Protein AF-A0A4Q3Z8E5-F1 (afdb_monomer)

Mean predicted aligned error: 11.91 Å

Sequence (96 aa):
MTAPLDSSFSINTMPCAEMSFGGVRATEAFKHNFSDRWAEFLRSEFPSARHIAIASGVTTRTAENWLAGSCKPSGDTVALFFLRYPEAMARFMAGT

Structure (mmCIF, N/CA/C/O backbone):
data_AF-A0A4Q3Z8E5-F1
#
_entry.id   AF-A0A4Q3Z8E5-F1
#
loop_
_atom_site.group_PDB
_atom_site.id
_atom_site.type_symbol
_atom_site.label_atom_id
_atom_site.label_alt_id
_atom_site.label_comp_id
_atom_site.label_asym_id
_atom_site.label_entity_id
_atom_site.label_seq_id
_atom_site.pdbx_PDB_ins_code
_atom_site.Cartn_x
_atom_site.Cartn_y
_atom_site.Cartn_z
_atom_site.occupancy
_atom_site.B_iso_or_equiv
_atom_site.auth_seq_id
_atom_site.auth_comp_id
_atom_site.auth_asym_id
_atom_site.auth_atom_id
_atom_site.pdbx_PDB_model_num
ATOM 1 N N . MET A 1 1 ? 34.151 -52.662 -18.607 1.00 43.97 1 MET A N 1
ATOM 2 C CA . MET A 1 1 ? 33.498 -51.420 -19.068 1.00 43.97 1 MET A CA 1
ATOM 3 C C . MET A 1 1 ? 33.156 -50.612 -17.832 1.00 43.97 1 MET A C 1
ATOM 5 O O . MET A 1 1 ? 32.189 -50.920 -17.153 1.00 43.97 1 MET A O 1
ATOM 9 N N . THR A 1 2 ? 34.024 -49.672 -17.486 1.00 40.94 2 THR A N 1
ATOM 10 C CA . THR A 1 2 ? 33.972 -48.849 -16.273 1.00 40.94 2 THR A CA 1
ATOM 11 C C . THR A 1 2 ? 34.051 -47.399 -16.736 1.00 40.94 2 THR A C 1
ATOM 13 O O . THR A 1 2 ? 35.023 -47.017 -17.381 1.00 40.94 2 THR A O 1
ATOM 16 N N . ALA A 1 3 ? 32.990 -46.629 -16.498 1.00 46.97 3 ALA A N 1
ATOM 17 C CA . ALA A 1 3 ? 32.936 -45.206 -16.817 1.00 46.97 3 ALA A CA 1
ATOM 18 C C . ALA A 1 3 ? 33.826 -44.415 -15.839 1.00 46.97 3 ALA A C 1
ATOM 20 O O . ALA A 1 3 ? 33.802 -44.725 -14.644 1.00 46.97 3 ALA A O 1
ATOM 21 N N . PRO A 1 4 ? 34.594 -43.407 -16.288 1.00 48.44 4 PRO A N 1
ATOM 22 C CA . PRO A 1 4 ? 35.273 -42.509 -15.369 1.00 48.44 4 PRO A CA 1
ATOM 23 C C . PRO A 1 4 ? 34.280 -41.471 -14.827 1.00 48.44 4 PRO A C 1
ATOM 25 O O . PRO A 1 4 ? 33.585 -40.793 -15.583 1.00 48.44 4 PRO A O 1
ATOM 28 N N . LEU A 1 5 ? 34.221 -41.366 -13.499 1.00 47.75 5 LEU A N 1
ATOM 29 C CA . LEU A 1 5 ? 33.623 -40.242 -12.786 1.00 47.75 5 LEU A CA 1
ATOM 30 C C . LEU A 1 5 ? 34.584 -39.057 -12.920 1.00 47.75 5 LEU A C 1
ATOM 32 O O . LEU A 1 5 ? 35.597 -39.006 -12.224 1.00 47.75 5 LEU A O 1
ATOM 36 N N . ASP A 1 6 ? 34.289 -38.141 -13.842 1.00 43.53 6 ASP A N 1
ATOM 37 C CA . ASP A 1 6 ? 34.986 -36.861 -13.926 1.00 43.53 6 ASP A CA 1
ATOM 38 C C . ASP A 1 6 ? 34.506 -35.954 -12.787 1.00 43.53 6 ASP A C 1
ATOM 40 O O . ASP A 1 6 ? 33.383 -35.444 -12.739 1.00 43.53 6 ASP A O 1
ATOM 44 N N . SER A 1 7 ? 35.394 -35.844 -11.815 1.00 50.06 7 SER A N 1
ATOM 45 C CA . SER A 1 7 ? 35.447 -34.841 -10.777 1.00 50.06 7 SER A CA 1
ATOM 46 C C . SER A 1 7 ? 35.790 -33.472 -11.364 1.00 50.06 7 SER A C 1
ATOM 48 O O . SER A 1 7 ? 36.962 -33.210 -11.615 1.00 50.06 7 SER A O 1
ATOM 50 N N . SER A 1 8 ? 34.802 -32.577 -11.463 1.00 45.84 8 SER A N 1
ATOM 51 C CA . SER A 1 8 ? 34.987 -31.114 -11.399 1.00 45.84 8 SER A CA 1
ATOM 52 C C . SER A 1 8 ? 33.638 -30.396 -11.273 1.00 45.84 8 SER A C 1
ATOM 54 O O . SER A 1 8 ? 33.143 -29.784 -12.217 1.00 45.84 8 SER A O 1
ATOM 56 N N . PHE A 1 9 ? 33.028 -30.423 -10.083 1.00 42.16 9 PHE A N 1
ATOM 57 C CA . PHE A 1 9 ? 32.026 -29.410 -9.736 1.00 42.16 9 PHE A CA 1
ATOM 58 C C . PHE A 1 9 ? 32.787 -28.110 -9.453 1.00 42.16 9 PHE A C 1
ATOM 60 O O . PHE A 1 9 ? 33.160 -27.809 -8.320 1.00 42.16 9 PHE A O 1
ATOM 67 N N . SER A 1 10 ? 33.113 -27.386 -10.522 1.00 42.16 10 SER A N 1
ATOM 68 C CA . SER A 1 10 ? 33.735 -26.072 -10.437 1.00 42.16 10 SER A CA 1
ATOM 69 C C . SER A 1 10 ? 32.692 -25.116 -9.862 1.00 42.16 10 SER A C 1
ATOM 71 O O . SER A 1 10 ? 31.847 -24.589 -10.587 1.00 42.16 10 SER A O 1
ATOM 73 N N . ILE A 1 11 ? 32.716 -24.912 -8.541 1.00 44.56 11 ILE A N 1
ATOM 74 C CA . ILE A 1 11 ? 32.095 -23.744 -7.912 1.00 44.56 11 ILE A CA 1
ATOM 75 C C . ILE A 1 11 ? 32.943 -22.565 -8.377 1.00 44.56 11 ILE A C 1
ATOM 77 O O . ILE A 1 11 ? 33.877 -22.140 -7.701 1.00 44.56 11 ILE A O 1
ATOM 81 N N . ASN A 1 12 ? 32.677 -22.096 -9.595 1.00 42.91 12 ASN A N 1
ATOM 82 C CA . ASN A 1 12 ? 33.236 -20.851 -10.071 1.00 42.91 12 ASN A CA 1
ATOM 83 C C . ASN A 1 12 ? 32.717 -19.771 -9.129 1.00 42.91 12 ASN A C 1
ATOM 85 O O . ASN A 1 12 ? 31.552 -19.377 -9.189 1.00 42.91 12 ASN A O 1
ATOM 89 N N . THR A 1 13 ? 33.603 -19.336 -8.238 1.00 50.66 13 THR A N 1
ATOM 90 C CA . THR A 1 13 ? 33.604 -18.021 -7.617 1.00 50.66 13 THR A CA 1
ATOM 91 C C . THR A 1 13 ? 33.139 -17.028 -8.669 1.00 50.66 13 THR A C 1
ATOM 93 O O . THR A 1 13 ? 33.875 -16.740 -9.615 1.00 50.66 13 THR A O 1
ATOM 96 N N . MET A 1 14 ? 31.894 -16.560 -8.55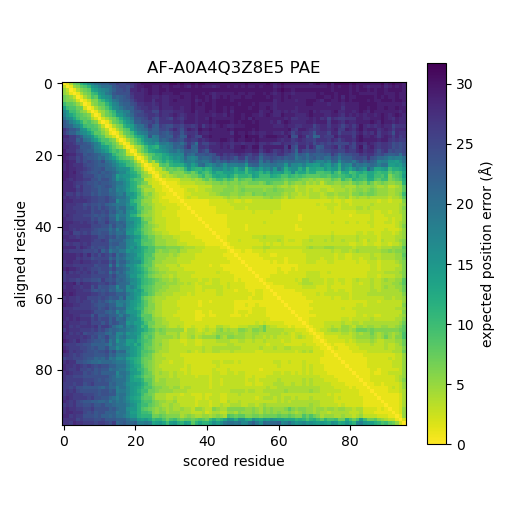9 1.00 39.47 14 MET A N 1
ATOM 97 C CA . MET A 1 14 ? 31.446 -15.465 -9.403 1.00 39.47 14 MET A CA 1
ATOM 98 C C . MET A 1 14 ? 32.392 -14.294 -9.128 1.00 39.47 14 MET A C 1
ATOM 100 O O . MET A 1 14 ? 32.507 -13.882 -7.969 1.00 39.47 14 MET A O 1
ATOM 104 N N . PRO A 1 15 ? 33.102 -13.761 -10.139 1.00 40.56 15 PRO A N 1
ATOM 105 C CA . PRO A 1 15 ? 33.756 -12.482 -9.967 1.00 40.56 15 PRO A CA 1
ATOM 106 C C . PRO A 1 15 ? 32.656 -11.478 -9.629 1.00 40.56 15 PRO A C 1
ATOM 108 O O . PRO A 1 15 ? 31.560 -11.546 -10.186 1.00 40.56 15 PRO A O 1
ATOM 111 N N . CYS A 1 16 ? 32.945 -10.602 -8.669 1.00 35.22 16 CYS A N 1
ATOM 112 C CA . CYS A 1 16 ? 32.117 -9.469 -8.279 1.00 35.22 16 CYS A CA 1
ATOM 113 C C . CYS A 1 16 ? 31.905 -8.603 -9.533 1.00 35.22 16 CYS A C 1
ATOM 115 O O . CYS A 1 16 ? 32.708 -7.720 -9.829 1.00 35.22 16 CYS A O 1
ATOM 117 N N . ALA A 1 17 ? 30.931 -8.981 -10.360 1.00 43.94 17 ALA A N 1
ATOM 118 C CA . ALA A 1 17 ? 30.739 -8.422 -11.681 1.00 43.94 17 ALA A CA 1
ATOM 119 C C . ALA A 1 17 ? 30.366 -6.955 -11.514 1.00 43.94 17 ALA A C 1
ATOM 121 O O . ALA A 1 17 ? 29.498 -6.619 -10.707 1.00 43.94 17 ALA A O 1
ATOM 122 N N . GLU A 1 18 ? 31.080 -6.115 -12.259 1.00 41.81 18 GLU A N 1
ATOM 123 C CA . GLU A 1 18 ? 30.843 -4.693 -12.465 1.00 41.81 18 GLU A CA 1
ATOM 124 C C . GLU A 1 18 ? 29.399 -4.284 -12.163 1.00 41.81 18 GLU A C 1
ATOM 126 O O . GLU A 1 18 ? 28.471 -4.529 -12.939 1.00 41.81 18 GLU A O 1
ATOM 131 N N . MET A 1 19 ? 29.208 -3.602 -11.034 1.00 40.69 19 MET A N 1
ATOM 132 C CA . MET A 1 19 ? 28.008 -2.812 -10.814 1.00 40.69 19 MET A CA 1
ATOM 133 C C . MET A 1 19 ? 28.024 -1.677 -11.837 1.00 40.69 19 MET A C 1
ATOM 135 O O . MET A 1 19 ? 28.649 -0.638 -11.633 1.00 40.69 19 MET A O 1
ATOM 139 N N . SER A 1 20 ? 27.366 -1.918 -12.971 1.00 50.34 20 SER A N 1
ATOM 140 C CA . SER A 1 20 ? 27.139 -0.937 -14.026 1.00 50.34 20 SER A CA 1
ATOM 141 C C . SER A 1 20 ? 26.688 0.392 -13.414 1.00 50.34 20 SER A C 1
ATOM 143 O O . SER A 1 20 ? 25.670 0.459 -12.718 1.00 50.34 20 SER A O 1
ATOM 145 N N . PHE A 1 21 ? 27.423 1.470 -13.699 1.00 45.56 21 PHE A N 1
ATOM 146 C CA . PHE A 1 21 ? 27.100 2.833 -13.254 1.00 45.56 21 PHE A CA 1
ATOM 147 C C . PHE A 1 21 ? 25.701 3.300 -13.714 1.00 45.56 21 PHE A C 1
ATOM 149 O O . PHE A 1 21 ? 25.147 4.243 -13.144 1.00 45.56 21 PHE A O 1
ATOM 156 N N . GLY A 1 22 ? 25.092 2.623 -14.699 1.00 49.25 22 GLY A N 1
ATOM 157 C CA . GLY A 1 22 ? 23.698 2.835 -15.103 1.00 49.25 22 GLY A CA 1
ATOM 158 C C . GLY A 1 22 ? 22.666 2.226 -14.142 1.00 49.25 22 GLY A C 1
ATOM 159 O O . GLY A 1 22 ? 21.593 2.799 -13.950 1.00 49.25 22 GLY A O 1
ATOM 160 N N . GLY A 1 23 ? 22.995 1.111 -13.480 1.00 53.25 23 GLY A N 1
ATOM 161 C CA . GLY A 1 23 ? 22.097 0.407 -12.555 1.00 53.25 23 GLY A CA 1
ATOM 162 C C . GLY A 1 23 ? 21.880 1.147 -11.234 1.00 53.25 23 GLY A C 1
ATOM 163 O O . GLY A 1 23 ? 20.779 1.130 -10.683 1.00 53.25 23 GLY A O 1
ATOM 164 N N . VAL A 1 24 ? 22.898 1.869 -10.755 1.00 57.78 24 VAL A N 1
ATOM 165 C CA . VAL A 1 24 ? 22.810 2.654 -9.511 1.00 57.78 24 VAL A CA 1
ATOM 166 C C . VAL A 1 24 ? 21.774 3.776 -9.647 1.00 57.78 24 VAL A C 1
ATOM 168 O O . VAL A 1 24 ? 20.932 3.946 -8.770 1.00 57.78 24 VAL A O 1
ATOM 171 N N . ARG A 1 25 ? 21.752 4.492 -10.780 1.00 56.72 25 ARG A N 1
ATOM 172 C CA . ARG A 1 25 ? 20.772 5.568 -11.025 1.00 56.72 25 ARG A CA 1
ATOM 173 C C . ARG A 1 25 ? 19.344 5.043 -11.175 1.00 56.72 25 ARG A C 1
ATOM 175 O O . ARG A 1 25 ? 18.424 5.650 -10.636 1.00 56.72 25 ARG A O 1
ATOM 182 N N . ALA A 1 26 ? 19.161 3.909 -11.854 1.00 64.31 26 ALA A N 1
ATOM 183 C CA . ALA A 1 26 ? 17.856 3.256 -11.966 1.00 64.31 26 ALA A CA 1
ATOM 184 C C . ALA A 1 26 ? 17.336 2.773 -10.598 1.00 64.31 26 ALA A C 1
ATOM 186 O O . ALA A 1 26 ? 16.152 2.916 -10.297 1.00 64.31 26 ALA A O 1
ATOM 187 N N . THR A 1 27 ? 18.231 2.269 -9.743 1.00 72.56 27 THR A N 1
ATOM 188 C CA . THR A 1 27 ? 17.906 1.819 -8.381 1.00 72.56 27 THR A CA 1
ATOM 189 C C . THR A 1 27 ? 17.451 2.979 -7.496 1.00 72.56 27 THR A C 1
ATOM 191 O O . THR A 1 27 ? 16.443 2.864 -6.801 1.00 72.56 27 THR A O 1
ATOM 194 N N . GLU A 1 28 ? 18.156 4.111 -7.532 1.00 77.19 28 GLU A N 1
ATOM 195 C CA . GLU A 1 28 ? 17.781 5.291 -6.745 1.00 77.19 28 GLU A CA 1
ATOM 196 C C . GLU A 1 28 ? 16.497 5.949 -7.264 1.00 77.19 28 GLU A C 1
ATOM 198 O O . GLU A 1 28 ? 15.632 6.302 -6.465 1.00 77.19 28 GLU A O 1
ATOM 203 N N . ALA A 1 29 ? 16.303 6.021 -8.585 1.00 76.25 29 ALA A N 1
ATOM 204 C CA . ALA A 1 29 ? 15.053 6.509 -9.170 1.00 76.25 29 ALA A CA 1
ATOM 205 C C . ALA A 1 29 ? 13.853 5.628 -8.783 1.00 76.25 29 ALA A C 1
ATOM 207 O O . ALA A 1 29 ? 12.787 6.137 -8.436 1.00 76.25 29 ALA A O 1
ATOM 208 N N . PHE A 1 30 ? 14.030 4.303 -8.784 1.00 78.19 30 PHE A N 1
ATOM 209 C CA . PHE A 1 30 ? 12.997 3.380 -8.323 1.00 78.19 30 PHE A CA 1
ATOM 210 C C . PHE A 1 30 ? 12.672 3.597 -6.843 1.00 78.19 30 PHE A C 1
ATOM 212 O O . PHE A 1 30 ? 11.503 3.738 -6.497 1.00 78.19 30 PHE A O 1
ATOM 219 N N . LYS A 1 31 ? 13.689 3.675 -5.974 1.00 81.88 31 LYS A N 1
ATOM 220 C CA . LYS A 1 31 ? 13.497 3.926 -4.535 1.00 81.88 31 LYS A CA 1
ATOM 221 C C . LYS A 1 31 ? 12.790 5.253 -4.270 1.00 81.88 31 LYS A C 1
ATOM 223 O O . LYS A 1 31 ? 11.932 5.296 -3.393 1.00 81.88 31 LYS A O 1
ATOM 228 N N . HIS A 1 32 ? 13.149 6.297 -5.014 1.00 83.88 32 HIS A N 1
ATOM 229 C CA . HIS A 1 32 ? 12.556 7.625 -4.891 1.00 83.88 32 HIS A CA 1
ATOM 230 C C . HIS A 1 32 ? 11.071 7.618 -5.275 1.00 83.88 32 HIS A C 1
ATOM 232 O O . HIS A 1 32 ? 10.249 8.167 -4.554 1.00 83.88 32 HIS A O 1
ATOM 238 N N . ASN A 1 33 ? 10.716 6.937 -6.366 1.00 84.19 33 ASN A N 1
ATOM 239 C CA . ASN A 1 33 ? 9.349 6.947 -6.897 1.00 84.19 33 ASN A CA 1
ATOM 240 C C . ASN A 1 33 ? 8.463 5.826 -6.329 1.00 84.19 33 ASN A C 1
ATOM 242 O O . ASN A 1 33 ? 7.287 5.725 -6.676 1.00 84.19 33 ASN A O 1
ATOM 246 N N . PHE A 1 34 ? 9.014 4.944 -5.490 1.00 87.25 34 PHE A N 1
ATOM 247 C CA . PHE A 1 34 ? 8.305 3.762 -5.007 1.00 87.25 34 PHE A CA 1
ATOM 248 C C . PHE A 1 34 ? 7.072 4.119 -4.177 1.00 87.25 34 PHE A C 1
ATOM 250 O O . PHE A 1 34 ? 6.028 3.502 -4.361 1.00 87.25 34 PHE A O 1
ATOM 257 N N . S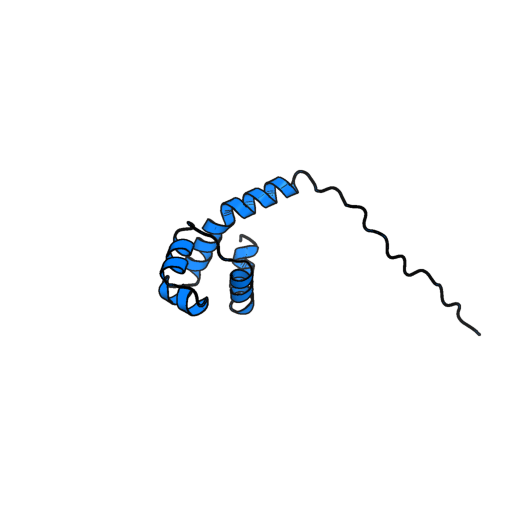ER A 1 35 ? 7.172 5.100 -3.275 1.00 88.31 35 SER A N 1
ATOM 258 C CA . SER A 1 35 ? 6.046 5.511 -2.425 1.00 88.31 35 SER A CA 1
ATOM 259 C C . SER A 1 35 ? 4.882 6.063 -3.241 1.00 88.31 35 SER A C 1
ATOM 261 O O . SER A 1 35 ? 3.734 5.722 -2.965 1.00 88.31 35 SER A O 1
ATOM 263 N N . ASP A 1 36 ? 5.175 6.849 -4.274 1.00 88.69 36 ASP A N 1
ATOM 264 C CA . ASP A 1 36 ? 4.157 7.450 -5.134 1.00 88.69 36 ASP A CA 1
ATOM 265 C C . ASP A 1 36 ? 3.474 6.394 -6.000 1.00 88.69 36 ASP A C 1
ATOM 267 O O . ASP A 1 36 ? 2.244 6.322 -6.042 1.00 88.69 36 ASP A O 1
ATOM 271 N N . ARG A 1 37 ? 4.260 5.500 -6.612 1.00 88.06 37 ARG A N 1
ATOM 272 C CA . ARG A 1 37 ? 3.720 4.370 -7.382 1.00 88.06 37 ARG A CA 1
ATOM 273 C C . ARG A 1 37 ? 2.917 3.421 -6.495 1.00 88.06 37 ARG A C 1
ATOM 275 O O . ARG A 1 37 ? 1.907 2.875 -6.925 1.00 88.06 37 ARG A O 1
ATOM 282 N N . TRP A 1 38 ? 3.362 3.204 -5.258 1.00 91.25 38 TRP A N 1
ATOM 283 C CA . TRP A 1 38 ? 2.640 2.377 -4.295 1.00 91.25 38 TRP A CA 1
ATOM 284 C C . TRP A 1 38 ? 1.298 3.009 -3.927 1.00 91.25 38 TRP A C 1
ATOM 286 O O . TRP A 1 38 ? 0.277 2.324 -3.902 1.00 91.25 38 TRP A O 1
ATOM 296 N N . ALA A 1 39 ? 1.276 4.324 -3.702 1.00 91.31 39 ALA A N 1
ATOM 297 C CA . ALA A 1 39 ? 0.044 5.064 -3.467 1.00 91.31 39 ALA A CA 1
ATOM 298 C C . ALA A 1 39 ? -0.916 4.955 -4.661 1.00 91.31 39 ALA A C 1
ATOM 300 O O . ALA A 1 39 ? -2.115 4.771 -4.469 1.00 91.31 39 ALA A O 1
ATOM 301 N N . GLU A 1 40 ? -0.403 5.041 -5.888 1.00 90.19 40 GLU A N 1
ATOM 302 C CA . GLU A 1 40 ? -1.190 4.885 -7.113 1.00 90.19 40 GLU A CA 1
ATOM 303 C C . GLU A 1 40 ? -1.802 3.484 -7.241 1.00 90.19 40 GLU A C 1
ATOM 305 O O . GLU A 1 40 ? -3.017 3.375 -7.402 1.00 90.19 40 GLU A O 1
ATOM 310 N N . PHE A 1 41 ? -1.005 2.430 -7.043 1.00 91.12 41 PHE A N 1
ATOM 311 C CA . PHE A 1 41 ? -1.487 1.044 -6.985 1.00 91.12 41 PHE A CA 1
ATOM 312 C C . PHE A 1 41 ? -2.604 0.865 -5.947 1.00 91.12 41 PHE A C 1
ATOM 314 O O . PHE A 1 41 ? -3.644 0.262 -6.215 1.00 91.12 41 PHE A O 1
ATOM 321 N N . LEU A 1 42 ? -2.420 1.423 -4.750 1.00 92.44 42 LEU A N 1
ATOM 322 C CA . LEU A 1 42 ? -3.426 1.322 -3.700 1.00 92.44 42 LEU A CA 1
ATOM 323 C C . LEU A 1 42 ? -4.725 2.050 -4.065 1.00 92.44 42 LEU A C 1
ATOM 325 O O . LEU A 1 42 ? -5.799 1.567 -3.715 1.00 92.44 42 LEU A O 1
ATOM 329 N N . ARG A 1 43 ? -4.648 3.184 -4.772 1.00 91.38 43 ARG A N 1
ATOM 330 C CA . ARG A 1 43 ? -5.833 3.920 -5.241 1.00 91.38 43 ARG A CA 1
ATOM 331 C C . ARG A 1 43 ? -6.558 3.204 -6.379 1.00 91.38 43 ARG A C 1
ATOM 333 O O . ARG A 1 43 ? -7.772 3.357 -6.479 1.00 91.38 43 ARG A O 1
ATOM 340 N N . SER A 1 44 ? -5.850 2.454 -7.227 1.00 90.38 44 SER A N 1
ATOM 341 C CA . SER A 1 44 ? -6.479 1.717 -8.329 1.00 90.38 44 SER A CA 1
ATOM 342 C C . SER A 1 44 ? -7.166 0.437 -7.862 1.00 90.38 44 SER A C 1
ATOM 344 O O . SER A 1 44 ? -8.218 0.086 -8.387 1.00 90.38 44 SER A O 1
ATOM 346 N N . GLU A 1 45 ? -6.587 -0.259 -6.882 1.00 90.12 45 GLU A N 1
ATOM 347 C CA . GLU A 1 45 ? -7.076 -1.575 -6.452 1.00 90.12 45 GLU A CA 1
ATOM 348 C C . GLU A 1 45 ? -7.997 -1.508 -5.220 1.00 90.12 45 GLU A C 1
ATOM 350 O O . GLU A 1 45 ? -8.803 -2.415 -5.007 1.00 90.12 45 GLU A O 1
ATOM 355 N N . PHE A 1 46 ? -7.922 -0.446 -4.403 1.00 92.00 46 PHE A N 1
ATOM 356 C CA . PHE A 1 46 ? -8.706 -0.343 -3.169 1.00 92.00 46 PHE A CA 1
ATOM 357 C C . PHE A 1 46 ? -9.573 0.920 -3.108 1.00 92.00 46 PHE A C 1
ATOM 359 O O . PHE A 1 46 ? -9.096 2.026 -3.352 1.00 92.00 46 PHE A O 1
ATOM 366 N N . PRO A 1 47 ? -10.833 0.798 -2.653 1.00 90.00 47 PRO A N 1
ATOM 367 C CA . PRO A 1 47 ? -11.756 1.929 -2.599 1.00 90.00 47 PRO A CA 1
ATOM 368 C C . PRO A 1 47 ? -11.489 2.889 -1.429 1.00 90.00 47 PRO A C 1
ATOM 370 O O . PRO A 1 47 ? -11.971 4.019 -1.443 1.00 90.00 47 PRO A O 1
ATOM 373 N N . SER A 1 48 ? -10.785 2.458 -0.372 1.00 92.88 48 SER A N 1
ATOM 374 C CA . SER A 1 48 ? -10.486 3.324 0.778 1.00 92.88 48 SER A CA 1
ATOM 375 C C . SER A 1 48 ? -9.325 2.834 1.647 1.00 92.88 48 SER A C 1
ATOM 377 O O . SER A 1 48 ? -9.026 1.640 1.705 1.00 92.88 48 SER A O 1
ATOM 379 N N . ALA A 1 49 ? -8.739 3.756 2.425 1.00 91.88 49 ALA A N 1
ATOM 380 C CA . ALA A 1 49 ? -7.693 3.470 3.417 1.00 91.88 49 ALA A CA 1
ATOM 381 C C . ALA A 1 49 ? -8.092 2.373 4.415 1.00 91.88 49 ALA A C 1
ATOM 383 O O . ALA A 1 49 ? -7.269 1.563 4.835 1.00 91.88 49 ALA A O 1
ATOM 384 N N . ARG A 1 50 ? -9.380 2.307 4.768 1.00 94.75 50 ARG A N 1
ATOM 385 C CA . ARG A 1 50 ? -9.912 1.280 5.668 1.00 94.75 50 ARG A CA 1
ATOM 386 C C . ARG A 1 50 ? -9.808 -0.120 5.061 1.00 94.75 50 ARG A C 1
ATOM 388 O O . ARG A 1 50 ? -9.424 -1.045 5.767 1.00 94.75 50 ARG A O 1
ATOM 395 N N . HIS A 1 51 ? -10.112 -0.277 3.772 1.00 93.38 51 HIS A N 1
ATOM 396 C CA . HIS A 1 51 ? -9.957 -1.567 3.092 1.00 93.38 51 HIS A CA 1
ATOM 397 C C . HIS A 1 51 ? -8.488 -1.976 3.005 1.00 93.38 51 HIS A C 1
ATOM 399 O O . HIS A 1 51 ? -8.169 -3.138 3.235 1.00 93.38 51 HIS A O 1
ATOM 405 N N . ILE A 1 52 ? -7.591 -1.017 2.769 1.00 93.00 52 ILE A N 1
ATOM 406 C CA . ILE A 1 52 ? -6.142 -1.254 2.754 1.00 93.00 52 ILE A CA 1
ATOM 407 C C . ILE A 1 52 ? -5.660 -1.713 4.134 1.00 93.00 52 ILE A C 1
ATOM 409 O O . ILE A 1 52 ? -4.917 -2.687 4.229 1.00 93.00 52 ILE A O 1
ATOM 413 N N . ALA A 1 53 ? -6.119 -1.066 5.207 1.00 93.75 53 ALA A N 1
ATOM 414 C CA . ALA A 1 53 ? -5.790 -1.442 6.579 1.00 93.75 53 ALA A CA 1
ATOM 415 C C . ALA A 1 53 ? -6.256 -2.867 6.913 1.00 93.75 53 ALA A C 1
ATOM 417 O O . ALA A 1 53 ? -5.478 -3.661 7.431 1.00 93.75 53 ALA A O 1
ATOM 418 N N . ILE A 1 54 ? -7.482 -3.231 6.528 1.00 93.00 54 ILE A N 1
ATOM 419 C CA . ILE A 1 54 ? -8.008 -4.594 6.707 1.00 93.00 54 ILE A CA 1
ATOM 420 C C . ILE A 1 54 ? -7.202 -5.607 5.882 1.00 93.00 54 ILE A C 1
ATOM 422 O O . ILE A 1 54 ? -6.834 -6.666 6.388 1.00 93.00 54 ILE A O 1
ATOM 426 N N . ALA A 1 55 ? -6.894 -5.287 4.623 1.00 90.38 55 ALA A N 1
ATOM 427 C CA . ALA A 1 55 ? -6.147 -6.175 3.740 1.00 90.38 55 ALA A CA 1
ATOM 428 C C . ALA A 1 55 ? -4.707 -6.403 4.226 1.00 90.38 55 ALA A C 1
ATOM 430 O O . ALA A 1 55 ? -4.195 -7.513 4.122 1.00 90.38 55 ALA A O 1
ATOM 431 N N . SER A 1 56 ? -4.059 -5.380 4.774 1.00 87.62 56 SER A N 1
ATOM 432 C CA . SER A 1 56 ? -2.652 -5.436 5.194 1.00 87.62 56 SER A CA 1
ATOM 433 C C . SER A 1 56 ? -2.441 -5.741 6.679 1.00 87.62 56 SER A C 1
ATOM 435 O O . SER A 1 56 ? -1.333 -6.088 7.071 1.00 87.62 56 SER A O 1
ATOM 437 N N . GLY A 1 57 ? -3.482 -5.625 7.508 1.00 91.94 57 GLY A N 1
ATOM 438 C CA . GLY A 1 57 ? -3.394 -5.788 8.961 1.00 91.94 57 GLY A CA 1
ATOM 439 C C . GLY A 1 57 ? -2.770 -4.595 9.696 1.00 91.94 57 GLY A C 1
ATOM 440 O O . GLY A 1 57 ? -2.469 -4.705 10.883 1.00 91.94 57 GLY A O 1
ATOM 441 N N . VAL A 1 58 ? -2.563 -3.459 9.020 1.00 92.50 58 VAL A N 1
ATOM 442 C CA . VAL A 1 58 ? -2.013 -2.234 9.625 1.00 92.50 58 VAL A CA 1
ATOM 443 C C . VAL A 1 58 ? -3.115 -1.296 10.119 1.00 92.50 58 VAL A C 1
ATOM 445 O O . VAL A 1 58 ? -4.303 -1.501 9.878 1.00 92.50 58 VAL A O 1
ATOM 448 N N . THR A 1 59 ? -2.728 -0.221 10.807 1.00 94.56 59 THR A N 1
ATOM 449 C CA . THR A 1 59 ? -3.685 0.808 11.237 1.00 94.56 59 THR A CA 1
ATOM 450 C C . THR A 1 59 ? -4.205 1.629 10.054 1.00 94.56 59 THR A C 1
ATOM 452 O O . THR A 1 59 ? -3.481 1.867 9.086 1.00 94.56 59 THR A O 1
ATOM 455 N N . THR A 1 60 ? -5.429 2.157 10.158 1.00 93.00 60 THR A N 1
ATOM 456 C CA . THR A 1 60 ? -5.995 3.059 9.136 1.00 93.00 60 THR A CA 1
ATOM 457 C C . THR A 1 60 ? -5.087 4.254 8.854 1.00 93.00 60 THR A C 1
ATOM 459 O O . THR A 1 60 ? -4.905 4.612 7.698 1.00 93.00 60 THR A O 1
ATOM 462 N N . ARG A 1 61 ? -4.436 4.815 9.881 1.00 92.50 61 ARG A N 1
ATOM 463 C CA . ARG A 1 61 ? -3.512 5.942 9.707 1.00 92.50 61 ARG A CA 1
ATOM 464 C C . ARG A 1 61 ? -2.268 5.567 8.903 1.00 92.50 61 ARG A C 1
ATOM 466 O O . ARG A 1 61 ? -1.794 6.356 8.094 1.00 92.50 61 ARG A O 1
ATOM 473 N N . THR A 1 62 ? -1.738 4.360 9.093 1.00 93.44 62 THR A N 1
ATOM 474 C CA . THR A 1 62 ? -0.632 3.855 8.267 1.00 93.44 62 THR A CA 1
ATOM 475 C C . THR A 1 62 ? -1.067 3.717 6.808 1.00 93.44 62 THR A C 1
ATOM 477 O O . THR A 1 62 ? -0.339 4.142 5.916 1.00 93.44 62 THR A O 1
ATOM 480 N N . ALA A 1 63 ? -2.273 3.199 6.565 1.00 92.94 63 ALA A N 1
ATOM 481 C CA . ALA A 1 63 ? -2.829 3.094 5.219 1.00 92.94 63 ALA A CA 1
ATOM 482 C C . ALA A 1 63 ? -3.083 4.469 4.568 1.00 92.94 63 ALA A C 1
ATOM 484 O O . ALA A 1 63 ? -2.816 4.641 3.381 1.00 92.94 63 ALA A O 1
ATOM 485 N N . GLU A 1 64 ? -3.543 5.463 5.332 1.00 93.88 64 GLU A N 1
ATOM 486 C CA . GLU A 1 64 ? -3.672 6.855 4.873 1.00 93.88 64 GLU A CA 1
ATOM 487 C C . GLU A 1 64 ? -2.315 7.447 4.484 1.00 93.88 64 GLU A C 1
ATOM 489 O O . GLU A 1 64 ? -2.190 8.054 3.423 1.00 93.88 64 GLU A O 1
ATOM 494 N N . ASN A 1 65 ? -1.275 7.213 5.289 1.00 93.12 65 ASN A N 1
ATOM 495 C CA . ASN A 1 65 ? 0.075 7.675 4.972 1.00 93.12 65 ASN A CA 1
ATOM 496 C C . ASN A 1 65 ? 0.631 7.016 3.697 1.00 93.12 65 ASN A C 1
ATOM 498 O O . ASN A 1 65 ? 1.326 7.682 2.928 1.00 93.12 65 ASN A O 1
ATOM 502 N N . TRP A 1 66 ? 0.316 5.738 3.449 1.00 93.62 66 TRP A N 1
ATOM 503 C CA . TRP A 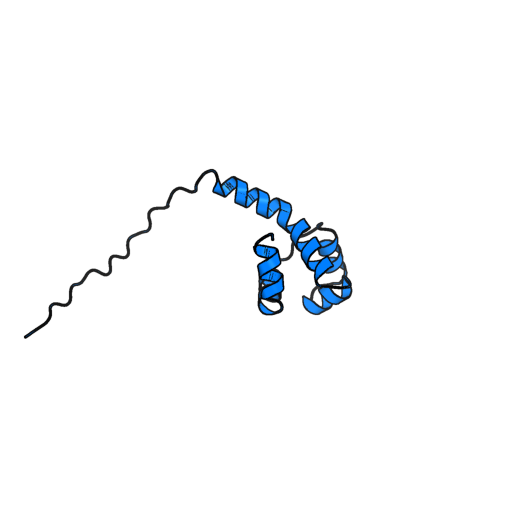1 66 ? 0.667 5.062 2.193 1.00 93.62 66 TRP A CA 1
ATOM 504 C C . TRP A 1 66 ? -0.079 5.655 1.004 1.00 93.62 66 TRP A C 1
ATOM 506 O O . TRP A 1 66 ? 0.535 5.922 -0.021 1.00 93.62 66 TRP A O 1
ATOM 516 N N . LEU A 1 67 ? -1.378 5.927 1.146 1.00 92.19 67 LEU A N 1
ATOM 517 C CA . LEU A 1 67 ? -2.164 6.600 0.111 1.00 92.19 67 LEU A CA 1
ATOM 518 C C . LEU A 1 67 ? -1.702 8.032 -0.152 1.00 92.19 67 LEU A C 1
ATOM 520 O O . LEU A 1 67 ? -1.904 8.532 -1.251 1.00 92.19 67 LEU A O 1
ATOM 524 N N . ALA A 1 68 ? -1.107 8.705 0.826 1.00 89.12 68 ALA A N 1
ATOM 525 C CA . ALA A 1 68 ? -0.511 10.023 0.650 1.00 89.12 68 ALA A CA 1
ATOM 526 C C . ALA A 1 68 ? 0.915 9.969 0.067 1.00 89.12 68 ALA A C 1
ATOM 528 O O . ALA A 1 68 ? 1.500 11.021 -0.165 1.00 89.12 68 ALA A O 1
ATOM 529 N N . GLY A 1 69 ? 1.501 8.778 -0.117 1.00 88.75 69 GLY A N 1
ATOM 530 C CA . GLY A 1 69 ? 2.904 8.618 -0.524 1.00 88.75 69 GLY A CA 1
ATOM 531 C C . GLY A 1 69 ? 3.915 9.069 0.542 1.00 88.75 69 GLY A C 1
ATOM 532 O O . GLY A 1 69 ? 5.112 9.119 0.283 1.00 88.75 69 GLY A O 1
ATOM 533 N N . SER A 1 70 ? 3.461 9.387 1.760 1.00 86.81 70 SER A N 1
ATOM 534 C 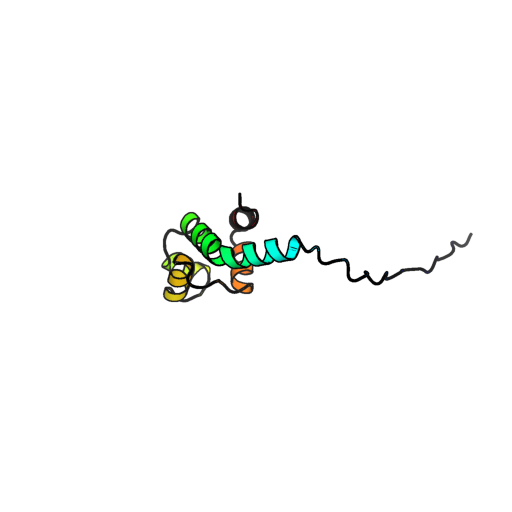CA . SER A 1 70 ? 4.300 9.962 2.823 1.00 86.81 70 SER A CA 1
ATOM 535 C C . SER A 1 70 ? 5.215 8.935 3.489 1.00 86.81 70 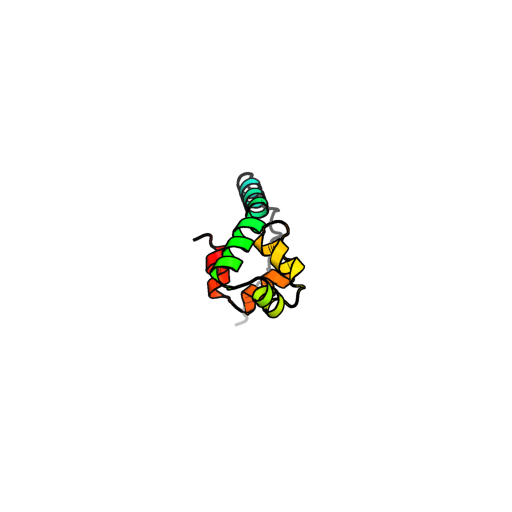SER A C 1
ATOM 537 O O . SER A 1 70 ? 6.266 9.287 4.021 1.00 86.81 70 SER A O 1
ATOM 539 N N . CYS A 1 71 ? 4.826 7.659 3.488 1.00 85.69 71 CYS A N 1
ATOM 540 C CA . CYS A 1 71 ? 5.695 6.572 3.917 1.00 85.69 71 CYS A CA 1
ATOM 541 C C . CYS A 1 71 ? 5.537 5.348 3.016 1.00 85.69 71 CYS A C 1
ATOM 543 O O . CYS A 1 71 ? 4.513 5.154 2.362 1.00 85.69 71 CYS A O 1
ATOM 545 N N . LYS A 1 72 ? 6.578 4.516 2.986 1.00 84.25 72 LYS A N 1
ATOM 546 C CA . LYS A 1 72 ? 6.602 3.273 2.214 1.00 84.25 72 LYS A CA 1
ATOM 547 C C . LYS A 1 72 ? 6.195 2.071 3.076 1.00 84.25 72 LYS A C 1
ATOM 549 O O . LYS A 1 72 ? 6.486 2.069 4.277 1.00 84.25 72 LYS A O 1
ATOM 554 N N . PRO A 1 73 ? 5.562 1.044 2.487 1.00 89.75 73 PRO A N 1
ATOM 555 C CA . PRO A 1 73 ? 5.364 -0.237 3.149 1.00 89.75 73 PRO A CA 1
ATOM 556 C C . PRO A 1 73 ? 6.708 -0.928 3.404 1.00 89.75 73 PRO A C 1
ATOM 558 O O . PRO A 1 73 ? 7.725 -0.650 2.757 1.00 89.75 73 PRO A O 1
ATOM 561 N N . SER A 1 74 ? 6.699 -1.857 4.350 1.00 90.25 74 SER A N 1
ATOM 562 C CA . SER A 1 74 ? 7.810 -2.769 4.588 1.00 90.25 74 SER A CA 1
ATOM 563 C C . SER A 1 74 ? 7.829 -3.899 3.546 1.00 90.25 74 SER A C 1
ATOM 565 O O . SER A 1 74 ? 6.823 -4.178 2.891 1.00 90.25 74 SER A O 1
ATOM 567 N N . GLY A 1 75 ? 8.979 -4.555 3.364 1.00 88.44 75 GLY A N 1
ATOM 568 C CA . GLY A 1 75 ? 9.140 -5.597 2.339 1.00 88.44 75 GLY A CA 1
ATOM 569 C C . GLY A 1 75 ? 8.233 -6.816 2.547 1.00 88.44 75 GLY A C 1
ATOM 570 O O . GLY A 1 75 ? 7.709 -7.363 1.583 1.00 88.44 75 GLY A O 1
ATOM 571 N N . ASP A 1 76 ? 7.984 -7.193 3.799 1.00 92.19 76 ASP A N 1
ATOM 572 C CA . ASP A 1 76 ? 7.021 -8.224 4.205 1.00 92.19 76 ASP A CA 1
ATOM 573 C C . ASP A 1 76 ? 5.581 -7.853 3.827 1.00 92.19 76 ASP A C 1
ATOM 575 O O . ASP A 1 76 ? 4.849 -8.692 3.304 1.00 92.19 76 ASP A O 1
ATOM 579 N N . THR A 1 77 ? 5.195 -6.583 3.990 1.00 92.56 77 THR A N 1
ATOM 580 C CA . THR A 1 77 ? 3.893 -6.097 3.515 1.00 92.56 77 THR A CA 1
ATOM 581 C C . THR A 1 77 ? 3.811 -6.212 1.994 1.00 92.56 77 THR A C 1
ATOM 583 O O . THR A 1 77 ? 2.833 -6.733 1.468 1.00 92.56 77 THR A O 1
ATOM 586 N N . VAL A 1 78 ? 4.840 -5.774 1.264 1.00 91.38 78 VAL A N 1
ATOM 587 C CA . VAL A 1 78 ? 4.854 -5.872 -0.207 1.00 91.38 78 VAL A CA 1
ATOM 588 C C . VAL A 1 78 ? 4.738 -7.333 -0.659 1.00 91.38 78 VAL A C 1
ATOM 590 O O . VAL A 1 78 ? 3.956 -7.635 -1.561 1.00 91.38 78 VAL A O 1
ATOM 593 N N . ALA A 1 79 ? 5.442 -8.255 0.005 1.00 92.38 79 ALA A N 1
ATOM 594 C CA . ALA A 1 79 ? 5.342 -9.688 -0.262 1.00 92.38 79 ALA A CA 1
ATOM 595 C C . ALA A 1 79 ? 3.932 -10.237 0.019 1.00 92.38 79 ALA A C 1
ATOM 597 O O . ALA A 1 79 ? 3.409 -11.013 -0.779 1.00 92.38 79 ALA A O 1
ATOM 598 N N . LEU A 1 80 ? 3.274 -9.796 1.097 1.00 92.81 80 LEU A N 1
ATOM 599 C CA . LEU A 1 80 ? 1.885 -10.165 1.389 1.00 92.81 80 LEU A CA 1
ATOM 600 C C . LEU A 1 80 ? 0.935 -9.755 0.254 1.00 92.81 80 LEU A C 1
ATOM 602 O O . LEU A 1 80 ? 0.089 -10.553 -0.153 1.00 92.81 80 LEU A O 1
ATOM 606 N N . PHE A 1 81 ? 1.072 -8.535 -0.273 1.00 91.50 81 PHE A N 1
ATOM 607 C CA . PHE A 1 81 ? 0.259 -8.087 -1.410 1.00 91.50 81 PHE A CA 1
ATOM 608 C C . PHE 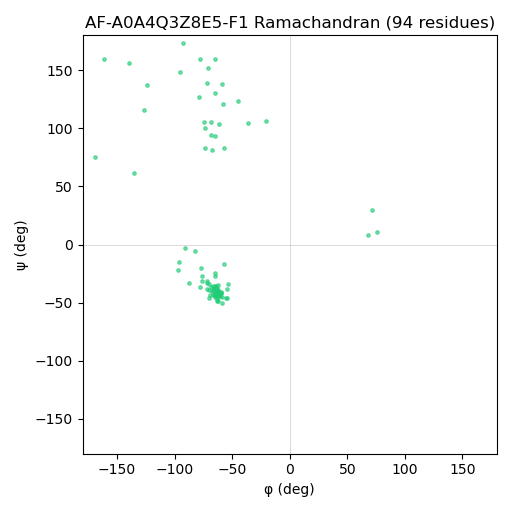A 1 81 ? 0.582 -8.861 -2.684 1.00 91.50 81 PHE A C 1
ATOM 610 O O . PHE A 1 81 ? -0.337 -9.176 -3.431 1.00 91.50 81 PHE A O 1
ATOM 617 N N . PHE A 1 82 ? 1.845 -9.229 -2.907 1.00 91.94 82 PHE A N 1
ATOM 618 C CA . PHE A 1 82 ? 2.227 -10.073 -4.039 1.00 91.94 82 PHE A CA 1
ATOM 619 C C . PHE A 1 82 ? 1.566 -11.457 -3.973 1.00 91.94 82 PHE A C 1
ATOM 621 O O . PHE A 1 82 ? 1.094 -11.965 -4.985 1.00 91.94 82 PHE A O 1
ATOM 628 N N . LEU A 1 83 ? 1.467 -12.045 -2.778 1.00 92.44 83 LEU A N 1
ATOM 629 C CA . LEU A 1 83 ? 0.802 -13.335 -2.578 1.00 92.44 83 LEU A CA 1
ATOM 630 C C . LEU A 1 83 ? -0.722 -13.257 -2.742 1.00 92.44 83 LEU A C 1
ATOM 632 O O . LEU A 1 83 ? -1.335 -14.220 -3.194 1.00 92.44 83 LEU A O 1
ATOM 636 N N . ARG A 1 84 ? -1.343 -12.135 -2.359 1.00 91.00 84 ARG A N 1
ATOM 637 C CA . ARG A 1 84 ? -2.805 -11.966 -2.427 1.00 91.00 84 ARG A CA 1
ATOM 638 C C . ARG A 1 84 ? -3.303 -11.450 -3.776 1.00 91.00 84 ARG A C 1
ATOM 640 O O . ARG A 1 84 ? -4.399 -11.817 -4.184 1.00 91.00 84 ARG A O 1
ATOM 647 N N . TYR A 1 85 ? -2.516 -10.614 -4.447 1.00 89.81 85 TYR A N 1
ATOM 648 C CA . TYR A 1 85 ? -2.884 -9.917 -5.682 1.00 89.81 85 TYR A CA 1
ATOM 649 C C . TYR A 1 85 ? -1.739 -9.989 -6.708 1.00 89.81 85 TYR A C 1
ATOM 651 O O . TYR A 1 85 ? -1.190 -8.954 -7.098 1.00 89.81 85 TYR A O 1
ATOM 659 N N . PRO A 1 86 ? -1.345 -11.199 -7.149 1.00 89.50 86 PRO A N 1
ATOM 660 C CA . PRO A 1 86 ? -0.131 -11.391 -7.942 1.00 89.50 86 PRO A CA 1
ATOM 661 C C . PRO A 1 86 ? -0.163 -10.631 -9.271 1.00 89.50 86 PRO A C 1
ATOM 663 O O . PRO A 1 86 ? 0.820 -9.994 -9.636 1.00 89.50 86 PRO A O 1
ATOM 666 N N . GLU A 1 87 ? -1.298 -10.625 -9.973 1.00 89.12 87 GLU A N 1
ATOM 667 C CA . GLU A 1 87 ? -1.430 -9.947 -11.269 1.00 89.12 87 GLU A CA 1
ATOM 668 C C . GLU A 1 87 ? -1.385 -8.420 -11.142 1.00 89.12 87 GLU A C 1
ATOM 670 O O . GLU A 1 87 ? -0.706 -7.744 -11.916 1.00 89.12 87 GLU A O 1
ATOM 675 N N . ALA A 1 88 ? -2.078 -7.861 -10.147 1.00 87.62 88 ALA A N 1
ATOM 676 C CA . ALA A 1 88 ? -2.078 -6.423 -9.901 1.00 87.62 88 ALA A CA 1
ATOM 677 C C . ALA A 1 88 ? -0.692 -5.934 -9.456 1.00 87.62 88 ALA A C 1
ATOM 679 O O . ALA A 1 88 ? -0.204 -4.910 -9.938 1.00 87.62 88 ALA A O 1
ATOM 680 N N . MET A 1 89 ? -0.011 -6.713 -8.611 1.00 88.81 89 MET A N 1
ATOM 681 C CA . MET A 1 89 ? 1.361 -6.421 -8.205 1.00 88.81 89 MET A CA 1
ATOM 682 C C . MET A 1 89 ? 2.365 -6.571 -9.344 1.00 88.81 89 MET A C 1
ATOM 684 O O . MET A 1 89 ? 3.299 -5.776 -9.423 1.00 88.81 89 MET A O 1
ATOM 688 N N . ALA A 1 90 ? 2.182 -7.540 -10.242 1.00 88.25 90 ALA A N 1
ATOM 689 C CA . ALA A 1 90 ? 3.023 -7.674 -11.426 1.00 88.25 90 ALA A CA 1
ATOM 690 C C . ALA A 1 90 ? 2.910 -6.436 -12.330 1.00 88.25 90 ALA A C 1
ATOM 692 O O . ALA A 1 90 ? 3.943 -5.899 -12.729 1.00 88.25 90 ALA A O 1
ATOM 693 N N . ARG A 1 91 ? 1.689 -5.928 -12.573 1.00 84.12 91 ARG A N 1
ATOM 694 C CA . ARG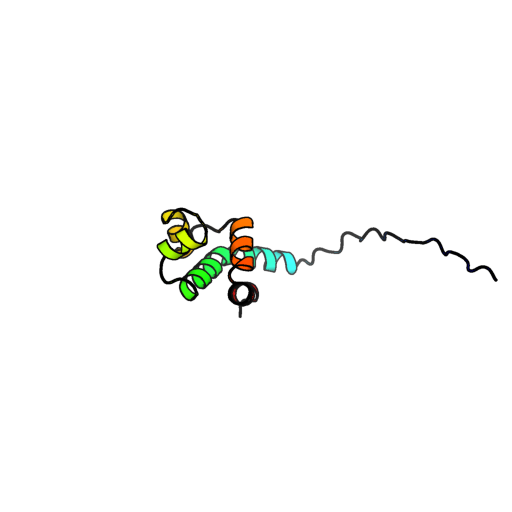 A 1 91 ? 1.459 -4.666 -13.308 1.00 84.12 91 ARG A CA 1
ATOM 695 C C . ARG A 1 91 ? 2.143 -3.482 -12.620 1.00 84.12 91 ARG A C 1
ATOM 697 O O . ARG A 1 91 ? 2.943 -2.778 -13.237 1.00 84.12 91 ARG A O 1
ATOM 704 N N . PHE A 1 92 ? 1.921 -3.330 -11.312 1.00 83.88 92 PHE A N 1
ATOM 705 C CA . PHE A 1 92 ? 2.567 -2.292 -10.506 1.00 83.88 92 PHE A CA 1
ATOM 706 C C . PHE A 1 92 ? 4.098 -2.348 -10.600 1.00 83.88 92 PHE A C 1
ATOM 708 O O . PHE A 1 92 ? 4.726 -1.310 -10.805 1.00 83.88 92 PHE A O 1
ATOM 715 N N . MET A 1 93 ? 4.707 -3.533 -10.484 1.00 81.12 93 MET A N 1
ATOM 716 C CA . MET A 1 93 ? 6.166 -3.705 -10.512 1.00 81.12 93 MET A CA 1
ATOM 717 C C . MET A 1 93 ? 6.749 -3.492 -11.913 1.00 81.12 93 MET A C 1
ATOM 719 O O . MET A 1 93 ? 7.805 -2.869 -12.035 1.00 81.12 93 MET A O 1
ATOM 723 N N . ALA A 1 94 ? 6.050 -3.943 -12.959 1.00 80.56 94 ALA A N 1
ATOM 724 C CA . ALA A 1 94 ? 6.451 -3.760 -14.354 1.00 80.56 94 ALA A CA 1
ATOM 725 C C . ALA A 1 94 ? 6.459 -2.283 -14.784 1.00 80.56 94 ALA A C 1
ATOM 727 O O . ALA A 1 94 ? 7.224 -1.915 -15.672 1.00 80.56 94 ALA A O 1
ATOM 728 N N . GLY A 1 95 ? 5.674 -1.426 -14.119 1.00 68.50 95 GLY A N 1
ATOM 729 C CA . GLY A 1 95 ? 5.604 0.005 -14.438 1.00 68.50 95 GLY A CA 1
ATOM 730 C C . GLY A 1 95 ? 4.890 0.300 -15.752 1.00 68.50 95 GLY A C 1
ATOM 731 O O . GLY A 1 95 ? 5.230 1.275 -16.418 1.00 68.50 95 GLY A O 1
ATOM 732 N N . THR A 1 96 ? 3.948 -0.568 -16.112 1.00 51.88 96 THR A N 1
ATOM 733 C CA . THR A 1 9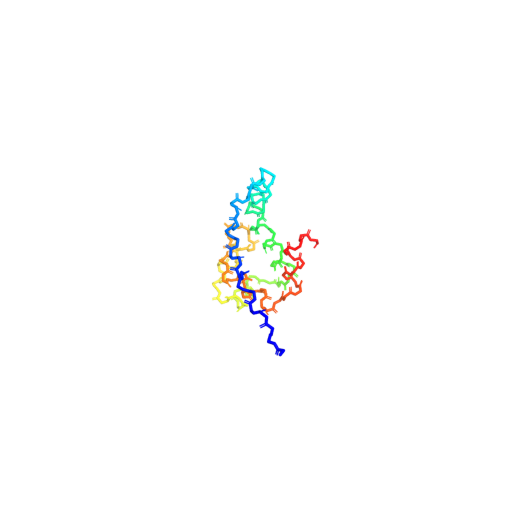6 ? 3.103 -0.500 -17.310 1.00 51.88 96 THR A CA 1
ATOM 734 C C . THR A 1 96 ? 1.678 -0.136 -16.954 1.00 51.88 96 THR A C 1
ATOM 736 O O . THR A 1 96 ? 1.178 -0.743 -15.976 1.00 51.88 96 THR A O 1
#

Foldseek 3Di:
DDDDDDDDPPPPPDPPPDPPPVVVVVVVVCVVCVLVLQLVLCVVPDVALVVVCVQQVHDSVVSVCSVVSVDDDDPVSLVSCCVVPVPSSVCSVVVD

Solvent-accessible surface area (backbone atoms only — not comparable to full-atom valu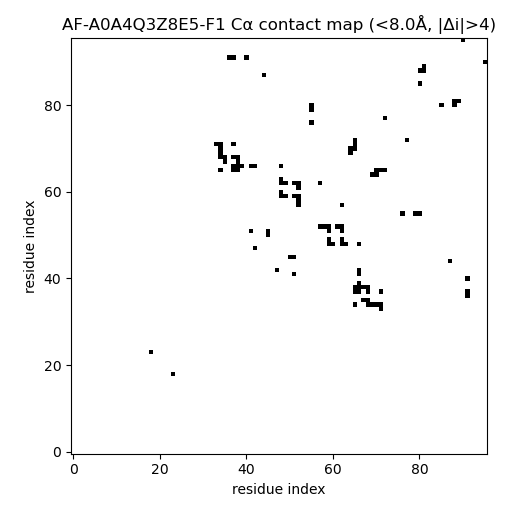es): 5829 Å² total; per-residue (Å²): 143,80,83,82,83,82,86,70,89,74,78,70,76,74,70,89,67,79,79,52,79,68,54,57,56,54,52,51,52,47,64,69,46,43,25,52,53,48,15,50,49,48,61,74,76,37,97,42,40,61,57,46,10,66,76,71,72,52,53,48,67,59,28,43,33,29,58,67,34,75,42,68,82,54,72,69,56,53,49,52,46,39,75,75,38,47,70,63,44,49,39,59,72,70,71,108

Radius of gyration: 21.09 Å; Cα contacts (8 Å, |Δi|>4): 57; chains: 1; bounding box: 47×61×30 Å

pLDDT: mean 77.02, std 19.77, range [35.22, 94.75]

Nearest PDB structures (foldseek):
  3op9-assembly1_A  TM=7.478E-01  e=3.147E-01  Listeria innocua
  6rmq-assembly2_B-3  TM=6.941E-01  e=5.033E-01  Deinococcus deserti
  1y7y-assembly1_B  TM=6.931E-01  e=6.749E-01  Aeromonas hydrophila
  3f52-assembly1_A  TM=6.910E-01  e=7.590E-01  Corynebacterium glutamicum
  1y7y-assembly1_A  TM=6.722E-01  e=7.590E-01  Aeromonas hydrophila

Secondary structure (DSSP, 8-state):
--------------------HHHHHHHHHHHHHHHHHHHHHHHHH-S-HHHHHHHHTS-HHHHHHHHTTSSPPPHHHHHHHHHH-HHHHHHHHHT-